Protein AF-A0A838RNF3-F1 (afdb_monomer)

Radius of gyration: 16.15 Å; Cα contacts (8 Å, |Δi|>4): 195; chains: 1; bounding box: 38×30×44 Å

Sequence (158 aa):
MTHKSPAPQLITEWVLDWLRVQRQIDLSPADPFLNGAINSLMLLELIAACEEKLGIRIPLASLVLDDLQTLDHFATAVSRVAQSDIQRTWYKLPFAAQVGPQRMQLLLGLRMRLPQNSIVRESDQPGHIRVGLPVESTLTEHDLHRLMALFVEVSADA

Secondary structure (DSSP, 8-state):
--PPPPPHHHHHHHHHHHIIIII-----TTSBTBTTTB-HHHHHHHHHHHHHHHTEE--GGG--GGG-SBHHHHHHHHHHH-EEPPPEEEEEEE----SSHHHHHHHHHHHHHS-TT-EEEE-SSTTEEEEEEETT----HHHHHHHHHHHHHTTT--

Solvent-accessible surface area (backbone atoms only — not comparable to full-atom values): 9169 Å² total; per-residue (Å²): 131,87,82,74,56,62,55,36,67,61,44,42,57,50,50,48,50,46,34,37,73,79,65,71,41,87,76,58,56,82,38,58,24,57,82,58,77,35,49,76,69,54,48,56,41,49,49,34,48,47,25,67,74,71,52,29,37,72,58,64,93,75,55,63,72,88,58,28,47,19,41,55,41,38,20,46,52,47,31,72,57,42,38,81,46,78,68,58,50,77,44,80,44,82,45,85,69,86,74,63,70,65,53,54,51,41,48,54,53,47,62,73,71,47,64,90,82,44,40,58,33,77,37,95,52,85,53,28,36,33,39,31,37,44,69,87,54,87,77,48,74,68,52,52,53,55,59,51,46,65,58,56,60,65,59,76,81,109

Mean predicted aligned error: 5.84 Å

Foldseek 3Di:
DPDQQDDLVVQLVVLQVCCCLVPVDHFDQAAFDDVGRDDPLVVLQSQLVCCVPVQWHADPVQQDVVQPRGSSSVSVSCSVRIHHAAAWDKDKAFAPPQDDDLVSCLQVQCCVPAPVSKRWHPDSDHRIIMITHHPPDPDDPVNSVVSSVVSVVVVVVD

Structure (mmCIF, N/CA/C/O backbone):
data_AF-A0A838RNF3-F1
#
_entry.id   AF-A0A838RNF3-F1
#
loop_
_atom_site.group_PDB
_atom_site.id
_atom_site.type_symbol
_atom_site.label_atom_id
_atom_site.label_alt_id
_atom_site.label_comp_id
_atom_site.label_asym_id
_atom_site.label_entity_id
_atom_site.label_seq_id
_atom_site.pdbx_PDB_ins_code
_atom_site.Cartn_x
_atom_site.Cartn_y
_atom_site.Cartn_z
_atom_site.occupancy
_atom_site.B_iso_or_equiv
_atom_site.auth_seq_id
_atom_site.auth_comp_id
_atom_site.auth_asym_id
_atom_site.auth_atom_id
_atom_site.pdbx_PDB_model_num
ATOM 1 N N . MET A 1 1 ? -21.332 -12.126 -9.270 1.00 40.03 1 MET A N 1
ATOM 2 C CA . MET A 1 1 ? -20.695 -10.984 -9.958 1.00 40.03 1 MET A CA 1
ATOM 3 C C . MET A 1 1 ? -19.248 -11.364 -10.212 1.00 40.03 1 MET A C 1
ATOM 5 O O . MET A 1 1 ? -18.526 -11.612 -9.260 1.00 40.03 1 MET A O 1
ATOM 9 N N . THR A 1 2 ? -18.849 -11.541 -11.468 1.00 44.03 2 THR A N 1
ATOM 10 C CA . THR A 1 2 ? -17.456 -11.832 -11.836 1.00 44.03 2 THR A CA 1
ATOM 11 C C . THR A 1 2 ? -16.625 -10.574 -11.620 1.00 44.03 2 THR A C 1
ATOM 13 O O . THR A 1 2 ? -16.713 -9.635 -12.410 1.00 44.03 2 THR A O 1
ATOM 16 N N . HIS A 1 3 ? -15.868 -10.528 -10.524 1.00 57.16 3 HIS A N 1
ATOM 17 C CA . HIS A 1 3 ? -14.901 -9.462 -10.294 1.00 57.16 3 HIS A CA 1
ATOM 18 C C . HIS A 1 3 ? -13.817 -9.545 -11.368 1.00 57.16 3 HIS A C 1
ATOM 20 O O . HIS A 1 3 ? -13.165 -10.574 -11.533 1.00 57.16 3 HIS A O 1
ATOM 26 N N . LYS A 1 4 ? -13.680 -8.472 -12.146 1.00 71.06 4 LYS A N 1
ATOM 27 C CA . LYS A 1 4 ? -12.656 -8.351 -13.179 1.00 71.06 4 LYS A CA 1
ATOM 28 C C . LYS A 1 4 ? -11.422 -7.749 -12.521 1.00 71.06 4 LYS A C 1
ATOM 30 O O . LYS A 1 4 ? -11.518 -6.656 -11.965 1.00 71.06 4 LYS A O 1
ATOM 35 N N . SER A 1 5 ? -10.296 -8.457 -12.562 1.00 83.50 5 SER A N 1
ATOM 36 C CA . SER A 1 5 ? -9.017 -7.908 -12.114 1.00 83.50 5 SER A CA 1
ATOM 37 C C . SER A 1 5 ? -8.749 -6.559 -12.797 1.00 83.50 5 SER A C 1
ATOM 39 O O . SER A 1 5 ? -9.109 -6.398 -13.972 1.00 83.50 5 SER A O 1
ATOM 41 N N . PRO A 1 6 ? -8.147 -5.583 -12.094 1.00 89.06 6 PRO A N 1
ATOM 42 C CA . PRO A 1 6 ? -7.802 -4.297 -12.692 1.00 89.06 6 PRO A CA 1
ATOM 43 C C . PRO A 1 6 ? -6.905 -4.512 -13.912 1.00 89.06 6 PRO A C 1
ATOM 45 O O . PRO A 1 6 ? -5.984 -5.330 -13.878 1.00 89.06 6 PRO A O 1
ATOM 48 N N . ALA A 1 7 ? -7.182 -3.796 -15.003 1.00 93.00 7 ALA A N 1
ATOM 49 C CA . ALA A 1 7 ? -6.353 -3.869 -16.201 1.00 93.00 7 ALA A CA 1
ATOM 50 C C . ALA A 1 7 ? -4.940 -3.331 -15.894 1.00 93.00 7 ALA A C 1
ATOM 52 O O . ALA A 1 7 ? -4.843 -2.300 -15.223 1.00 93.00 7 ALA A O 1
ATOM 53 N N . PRO A 1 8 ? -3.860 -3.963 -16.394 1.00 93.94 8 PRO A N 1
ATOM 54 C CA . PRO A 1 8 ? -2.495 -3.487 -16.172 1.00 93.94 8 PRO A CA 1
ATOM 55 C C . PRO A 1 8 ? -2.305 -2.013 -16.543 1.00 93.94 8 PRO A C 1
ATOM 57 O O . PRO A 1 8 ? -1.696 -1.272 -15.786 1.00 93.94 8 PRO A O 1
ATOM 60 N N . GLN A 1 9 ? -2.918 -1.555 -17.638 1.00 94.06 9 GLN A N 1
ATOM 61 C CA . GLN A 1 9 ? -2.822 -0.166 -18.096 1.00 94.06 9 GLN A CA 1
ATOM 62 C C . GLN A 1 9 ? -3.342 0.830 -17.053 1.00 94.06 9 GLN A C 1
ATOM 64 O O . GLN A 1 9 ? -2.697 1.841 -16.797 1.00 94.06 9 GLN A O 1
ATOM 69 N N . LEU A 1 10 ? -4.460 0.506 -16.393 1.00 93.88 10 LEU A N 1
ATOM 70 C CA . LEU A 1 10 ? -5.023 1.340 -15.330 1.00 93.88 10 LEU A CA 1
ATOM 71 C C . LEU A 1 10 ? -4.070 1.434 -14.132 1.00 93.88 10 LEU A C 1
ATOM 73 O O . LEU A 1 10 ? -3.940 2.496 -13.527 1.00 93.88 10 LEU A O 1
ATOM 77 N N . ILE A 1 11 ? -3.406 0.324 -13.789 1.00 95.06 11 ILE A N 1
ATOM 78 C CA . ILE A 1 11 ? -2.409 0.301 -12.714 1.00 95.06 11 ILE A CA 1
ATOM 79 C C . ILE A 1 11 ? -1.213 1.165 -13.117 1.00 95.06 11 ILE A C 1
ATOM 81 O O . ILE A 1 11 ? -0.833 2.039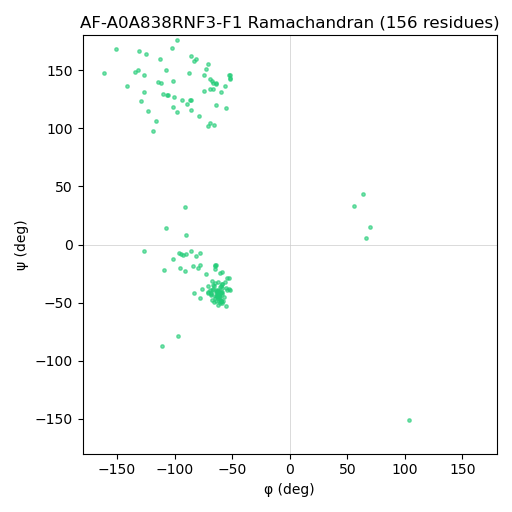 -12.347 1.00 95.06 11 ILE A O 1
ATOM 85 N N . THR A 1 12 ? -0.657 0.979 -14.318 1.00 95.56 12 THR A N 1
ATOM 86 C CA . THR A 1 12 ? 0.480 1.765 -14.821 1.00 95.56 12 THR A CA 1
ATOM 87 C C . THR A 1 12 ? 0.187 3.265 -14.788 1.00 95.56 12 THR A C 1
ATOM 89 O O . THR A 1 12 ? 0.945 4.014 -14.177 1.00 95.56 12 THR A O 1
ATOM 92 N N . GLU A 1 13 ? -0.926 3.707 -15.382 1.00 94.38 13 GLU A N 1
ATOM 93 C CA . GLU A 1 13 ? -1.314 5.125 -15.424 1.00 94.38 13 GLU A CA 1
ATOM 94 C C . GLU A 1 13 ? -1.437 5.726 -14.023 1.00 94.38 13 GLU A C 1
ATOM 96 O O . GLU A 1 13 ? -0.920 6.813 -13.753 1.00 94.38 13 GLU A O 1
ATOM 101 N N . TRP A 1 14 ? -2.084 4.999 -13.110 1.00 95.25 14 TRP A N 1
ATOM 102 C CA . TRP A 1 14 ? -2.258 5.471 -11.746 1.00 95.25 14 TRP A CA 1
ATOM 103 C C . TRP A 1 14 ? -0.935 5.530 -10.972 1.00 95.25 14 TRP A C 1
ATOM 105 O O . TRP A 1 14 ? -0.676 6.514 -10.279 1.00 95.25 14 TRP A O 1
ATOM 115 N N . VAL A 1 15 ? -0.086 4.504 -11.092 1.00 95.25 15 VAL A N 1
ATOM 116 C CA . VAL A 1 15 ? 1.211 4.458 -10.401 1.00 95.25 15 VAL A CA 1
ATOM 117 C C . VAL A 1 15 ? 2.126 5.577 -10.893 1.00 95.25 15 VAL A C 1
ATOM 119 O O . VAL A 1 15 ? 2.776 6.215 -10.068 1.00 95.25 15 VAL A O 1
ATOM 122 N N . LEU A 1 16 ? 2.154 5.857 -12.200 1.00 95.31 16 LEU A N 1
ATOM 123 C CA . LEU A 1 16 ? 2.924 6.974 -12.755 1.00 95.31 16 LEU A CA 1
ATOM 124 C C . LEU A 1 16 ? 2.480 8.315 -12.171 1.00 95.31 16 LEU A C 1
ATOM 126 O O . LEU A 1 16 ? 3.314 9.097 -11.712 1.00 95.31 16 LEU A O 1
ATOM 130 N N . ASP A 1 17 ? 1.170 8.572 -12.141 1.00 94.06 17 ASP A N 1
ATOM 131 C CA . ASP A 1 17 ? 0.648 9.808 -11.561 1.00 94.06 17 ASP A CA 1
ATOM 132 C C . ASP A 1 17 ? 0.969 9.907 -10.064 1.00 94.06 17 ASP A C 1
ATOM 134 O O . ASP A 1 17 ? 1.449 10.941 -9.593 1.00 94.06 17 ASP A O 1
ATOM 138 N N . TRP A 1 18 ? 0.800 8.809 -9.323 1.00 93.38 18 TRP A N 1
ATOM 139 C CA . TRP A 1 18 ? 1.124 8.752 -7.901 1.00 93.38 18 TRP A CA 1
ATOM 140 C C . TRP A 1 18 ? 2.612 9.008 -7.635 1.00 93.38 18 TRP A C 1
ATOM 142 O O . TRP A 1 18 ? 2.937 9.815 -6.767 1.00 93.38 18 TRP A O 1
ATOM 152 N N . LEU A 1 19 ? 3.525 8.383 -8.385 1.00 93.19 19 LEU A N 1
ATOM 153 C CA . LEU A 1 19 ? 4.972 8.594 -8.245 1.00 93.19 19 LEU A CA 1
ATOM 154 C C . LEU A 1 19 ? 5.356 10.047 -8.523 1.00 93.19 19 LEU A C 1
ATOM 156 O O . LEU A 1 19 ? 6.098 10.655 -7.745 1.00 93.19 19 LEU A O 1
ATOM 160 N N . ARG A 1 20 ? 4.792 10.631 -9.578 1.00 93.50 20 ARG A N 1
ATOM 161 C CA . ARG A 1 20 ? 5.041 12.021 -9.950 1.00 93.50 20 ARG A CA 1
ATOM 162 C C . ARG A 1 20 ? 4.546 12.991 -8.880 1.00 93.50 20 ARG A C 1
ATOM 164 O O . ARG A 1 20 ? 5.288 13.879 -8.468 1.00 93.50 20 ARG A O 1
ATOM 171 N N . VAL A 1 21 ? 3.314 12.818 -8.400 1.00 90.56 21 VAL A N 1
ATOM 172 C CA . VAL A 1 21 ? 2.680 13.749 -7.452 1.00 90.56 21 VAL A CA 1
ATOM 173 C C . VAL A 1 21 ? 3.196 13.554 -6.025 1.00 90.56 21 VAL A C 1
ATOM 175 O O . VAL A 1 21 ? 3.515 14.528 -5.349 1.00 90.56 21 VAL A O 1
ATOM 178 N N . GLN A 1 22 ? 3.291 12.309 -5.552 1.00 87.00 22 GLN A N 1
ATOM 179 C CA . GLN A 1 22 ? 3.589 11.999 -4.146 1.00 87.00 22 GLN A CA 1
ATOM 180 C C . GLN A 1 22 ? 5.081 11.842 -3.855 1.00 87.00 22 GLN A C 1
ATOM 182 O O . GLN A 1 22 ? 5.497 11.949 -2.696 1.00 87.00 22 GLN A O 1
ATOM 187 N N . ARG A 1 23 ? 5.889 11.530 -4.877 1.00 86.81 23 ARG A N 1
ATOM 188 C CA . ARG A 1 23 ? 7.319 11.221 -4.721 1.00 86.81 23 ARG A CA 1
ATOM 189 C C . ARG A 1 23 ? 8.234 12.064 -5.604 1.00 86.81 23 ARG A C 1
ATOM 191 O O . ARG A 1 23 ? 9.440 11.978 -5.413 1.00 86.81 23 ARG A O 1
ATOM 198 N N . GLN A 1 24 ? 7.686 12.898 -6.495 1.00 90.38 24 GLN A N 1
ATOM 199 C CA . GLN A 1 24 ? 8.455 13.702 -7.457 1.00 90.38 24 GLN A CA 1
ATOM 200 C C . GLN A 1 24 ? 9.384 12.841 -8.326 1.00 90.38 24 GLN A C 1
ATOM 202 O O . GLN A 1 24 ? 10.476 13.263 -8.700 1.00 90.38 24 GLN A O 1
ATOM 207 N N . ILE A 1 25 ? 8.949 11.615 -8.623 1.00 91.44 25 ILE A N 1
ATOM 208 C CA . ILE A 1 25 ? 9.665 10.680 -9.487 1.00 91.44 25 ILE A CA 1
ATOM 209 C C . ILE A 1 25 ? 8.994 10.718 -10.854 1.00 91.44 25 ILE A C 1
ATOM 211 O O . ILE A 1 25 ? 7.814 10.389 -10.969 1.00 91.44 25 ILE A O 1
ATOM 215 N N . ASP A 1 26 ? 9.754 11.117 -11.869 1.00 91.62 26 ASP A N 1
ATOM 216 C CA . ASP A 1 26 ? 9.362 10.974 -13.268 1.00 91.62 26 ASP A CA 1
ATOM 217 C C . ASP A 1 26 ? 9.935 9.656 -13.796 1.00 91.62 26 ASP A C 1
ATOM 219 O O . ASP A 1 26 ? 11.130 9.392 -13.642 1.00 91.62 26 ASP A O 1
ATOM 223 N N . LEU A 1 27 ? 9.069 8.797 -14.328 1.00 92.00 27 LEU A N 1
ATOM 224 C CA . LEU A 1 27 ? 9.400 7.419 -14.681 1.00 92.00 27 LEU A CA 1
ATOM 225 C C . LEU A 1 27 ? 8.699 7.037 -15.983 1.0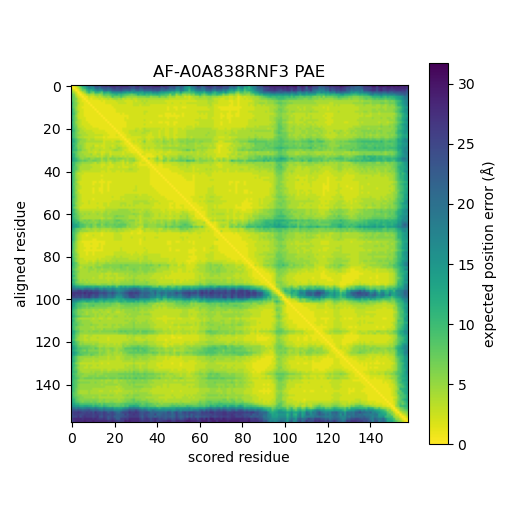0 92.00 27 LEU A C 1
ATOM 227 O O . LEU A 1 27 ? 7.506 7.286 -16.147 1.00 92.00 27 LEU A O 1
ATOM 231 N N . SER A 1 28 ? 9.410 6.375 -16.889 1.00 90.44 28 SER A N 1
ATOM 232 C CA . SER A 1 28 ? 8.808 5.685 -18.030 1.00 90.44 28 SER A CA 1
ATOM 233 C C . SER A 1 28 ? 8.407 4.252 -17.645 1.00 90.44 28 SER A C 1
ATOM 235 O O . SER A 1 28 ? 9.110 3.616 -16.858 1.00 90.44 28 SER A O 1
ATOM 237 N N . PRO A 1 29 ? 7.334 3.666 -18.215 1.00 89.69 29 PRO A N 1
ATOM 238 C CA . PRO A 1 29 ? 6.920 2.292 -17.905 1.00 89.69 29 PRO A CA 1
ATOM 239 C C . PRO A 1 29 ? 8.010 1.216 -18.055 1.00 89.69 29 PRO A C 1
ATOM 241 O O . PRO A 1 29 ? 7.983 0.202 -17.351 1.00 89.69 29 PRO A O 1
ATOM 244 N N . ALA A 1 30 ? 8.973 1.452 -18.952 1.00 88.62 30 ALA A N 1
ATOM 245 C CA . ALA A 1 30 ? 10.081 0.548 -19.255 1.00 88.62 30 ALA A CA 1
ATOM 246 C C . ALA A 1 30 ? 11.334 0.770 -18.387 1.00 88.62 30 ALA A C 1
ATOM 248 O O . ALA A 1 30 ? 12.271 -0.026 -18.468 1.00 88.62 30 ALA A O 1
ATOM 249 N N . ASP A 1 31 ? 11.374 1.833 -17.580 1.00 88.81 31 ASP A N 1
ATOM 250 C CA . ASP A 1 31 ? 12.539 2.152 -16.757 1.00 88.81 31 ASP A CA 1
ATOM 251 C C . ASP A 1 31 ? 12.705 1.158 -15.593 1.00 88.81 31 ASP A C 1
ATOM 253 O O . ASP A 1 31 ? 11.720 0.566 -15.127 1.00 88.81 31 ASP A O 1
ATOM 257 N N . PRO A 1 32 ? 13.939 0.997 -15.071 1.00 90.50 32 PRO A N 1
ATOM 258 C CA . PRO A 1 32 ? 14.189 0.219 -13.866 1.00 90.50 32 PRO A CA 1
ATOM 259 C C . PRO A 1 32 ? 13.341 0.705 -12.686 1.00 90.50 32 PRO A C 1
ATOM 261 O O . PRO A 1 32 ? 13.478 1.831 -12.201 1.00 90.50 32 PRO A O 1
ATOM 264 N N . PHE A 1 33 ? 12.475 -0.175 -12.199 1.00 91.38 33 PHE A N 1
ATOM 265 C CA . PHE A 1 33 ? 11.460 0.151 -11.213 1.00 91.38 33 PHE A CA 1
ATOM 266 C C . PHE A 1 33 ? 11.907 -0.200 -9.792 1.00 91.38 33 PHE A C 1
ATOM 268 O O . PHE A 1 33 ? 12.354 0.682 -9.053 1.00 91.38 33 PHE A O 1
ATOM 275 N N . LEU A 1 34 ? 11.838 -1.475 -9.396 1.00 86.56 34 LEU A N 1
ATOM 276 C CA . LEU A 1 34 ? 12.340 -1.914 -8.095 1.00 86.56 34 LEU A CA 1
ATOM 277 C C . LEU A 1 34 ? 13.876 -1.949 -8.101 1.00 86.56 34 LEU A C 1
ATOM 279 O O . LEU A 1 34 ? 14.486 -2.499 -9.013 1.00 86.56 34 LEU A O 1
ATOM 283 N N . ASN A 1 35 ? 14.498 -1.371 -7.071 1.00 82.50 35 ASN A N 1
ATOM 284 C CA . ASN A 1 35 ? 15.946 -1.130 -6.956 1.00 82.50 35 ASN A CA 1
ATOM 285 C C . ASN A 1 35 ? 16.522 -0.121 -7.972 1.00 82.50 35 ASN A C 1
ATOM 287 O O . ASN A 1 35 ? 17.733 0.093 -7.987 1.00 82.50 35 ASN A O 1
ATOM 291 N N . GLY A 1 36 ? 15.667 0.518 -8.775 1.00 86.31 36 GLY A N 1
ATOM 292 C CA . GLY A 1 36 ? 15.992 1.691 -9.586 1.00 86.31 36 GLY A CA 1
ATOM 293 C C . GLY A 1 36 ? 15.278 2.919 -9.030 1.00 86.31 36 GLY A C 1
ATOM 294 O O . GLY A 1 36 ? 15.816 3.632 -8.184 1.00 86.31 36 GLY A O 1
ATOM 295 N N . ALA A 1 37 ? 14.040 3.129 -9.473 1.00 88.44 37 ALA A N 1
ATOM 296 C CA . ALA A 1 37 ? 13.194 4.243 -9.054 1.00 88.44 37 ALA A CA 1
ATOM 297 C C . ALA A 1 37 ? 12.677 4.137 -7.608 1.00 88.44 37 ALA A C 1
ATOM 299 O O . ALA A 1 37 ? 12.534 5.154 -6.928 1.00 88.44 37 ALA A O 1
ATOM 300 N N . ILE A 1 38 ? 12.380 2.924 -7.128 1.00 91.00 38 ILE A N 1
ATOM 301 C CA . ILE A 1 38 ? 11.847 2.696 -5.777 1.00 91.00 38 ILE A CA 1
ATOM 302 C C . ILE A 1 38 ? 12.596 1.580 -5.041 1.00 91.00 38 ILE A C 1
ATOM 304 O O . ILE A 1 38 ? 13.082 0.624 -5.642 1.00 91.00 38 ILE A O 1
ATOM 308 N N . ASN A 1 39 ? 12.652 1.671 -3.711 1.00 89.56 39 ASN A N 1
ATOM 309 C CA . ASN A 1 39 ? 13.161 0.603 -2.845 1.00 89.56 39 ASN A CA 1
ATOM 310 C C . ASN A 1 39 ? 12.019 -0.254 -2.261 1.00 89.56 39 ASN A C 1
ATOM 312 O O . ASN A 1 39 ? 10.838 0.047 -2.436 1.00 89.56 39 ASN A O 1
ATOM 316 N N . SER A 1 40 ? 12.365 -1.316 -1.528 1.00 87.69 40 SER A N 1
ATOM 317 C CA . SER A 1 40 ? 11.393 -2.240 -0.922 1.00 87.69 40 SER A CA 1
ATOM 318 C C . SER A 1 40 ? 10.413 -1.568 0.048 1.00 87.69 40 SER A C 1
ATOM 320 O O . SER A 1 40 ? 9.248 -1.951 0.113 1.00 87.69 40 SER A O 1
ATOM 322 N N . LEU A 1 41 ? 10.842 -0.535 0.777 1.00 87.12 41 LEU A N 1
ATOM 323 C CA . LEU A 1 41 ? 9.964 0.205 1.688 1.00 87.12 41 LEU A CA 1
ATOM 324 C C . LEU A 1 41 ? 8.950 1.057 0.920 1.00 87.12 41 LEU A C 1
ATOM 326 O O . LEU A 1 41 ? 7.769 1.082 1.269 1.00 87.12 41 LEU A O 1
ATOM 330 N N . MET A 1 42 ? 9.395 1.717 -0.149 1.00 89.38 42 MET A N 1
ATOM 331 C CA . MET A 1 42 ? 8.514 2.448 -1.057 1.00 89.38 42 MET A CA 1
ATOM 332 C C . MET A 1 42 ? 7.551 1.516 -1.791 1.00 89.38 42 MET A C 1
ATOM 334 O O . MET A 1 42 ? 6.409 1.904 -2.014 1.00 89.38 42 MET A O 1
ATOM 338 N N . LEU A 1 43 ? 7.963 0.285 -2.106 1.00 91.69 43 LEU A N 1
ATOM 339 C CA . LEU A 1 43 ? 7.079 -0.725 -2.686 1.00 91.69 43 LEU A CA 1
ATOM 340 C C . LEU A 1 43 ? 5.917 -1.069 -1.744 1.00 91.69 43 LEU A C 1
ATOM 342 O O . LEU A 1 43 ? 4.776 -1.127 -2.191 1.00 91.69 43 LEU A O 1
ATOM 346 N N . LEU A 1 44 ? 6.172 -1.246 -0.442 1.00 91.38 44 LEU A N 1
ATOM 347 C CA . LEU A 1 44 ? 5.097 -1.499 0.528 1.00 91.38 44 LEU A CA 1
ATOM 348 C C . LEU A 1 44 ? 4.107 -0.333 0.608 1.00 91.38 44 LEU A C 1
ATOM 350 O O . LEU A 1 44 ? 2.903 -0.538 0.747 1.00 91.38 44 LEU A O 1
ATOM 354 N N . GLU A 1 45 ? 4.620 0.892 0.534 1.00 91.75 45 GLU A N 1
ATOM 355 C CA . GLU A 1 45 ? 3.798 2.098 0.537 1.00 91.75 45 GLU A CA 1
ATOM 356 C C . GLU A 1 45 ? 2.969 2.238 -0.743 1.00 91.75 45 GLU A C 1
ATOM 358 O O . GLU A 1 45 ? 1.777 2.539 -0.677 1.00 91.75 45 GLU A O 1
ATOM 363 N N . LEU A 1 46 ? 3.574 1.951 -1.895 1.00 93.81 46 LEU A N 1
ATOM 364 C CA . LEU A 1 46 ? 2.883 1.920 -3.175 1.00 93.81 46 LEU A CA 1
ATOM 365 C C . LEU A 1 46 ? 1.772 0.869 -3.182 1.00 93.81 46 LEU A C 1
ATOM 367 O O . LEU A 1 46 ? 0.664 1.157 -3.618 1.00 93.81 46 LEU A O 1
ATOM 371 N N . ILE A 1 47 ? 2.049 -0.334 -2.675 1.00 94.38 47 ILE A N 1
ATOM 372 C CA . ILE A 1 47 ? 1.057 -1.407 -2.580 1.00 94.38 47 ILE A CA 1
ATOM 373 C C . ILE A 1 47 ? -0.120 -0.964 -1.717 1.00 94.38 47 ILE A C 1
ATOM 375 O O . ILE A 1 47 ? -1.257 -1.054 -2.168 1.00 94.38 47 ILE A O 1
ATOM 379 N N . ALA A 1 48 ? 0.132 -0.408 -0.532 1.00 94.19 48 ALA A N 1
ATOM 380 C CA . ALA A 1 48 ? -0.936 0.085 0.333 1.00 94.19 48 ALA A CA 1
ATOM 381 C C . ALA A 1 48 ? -1.772 1.195 -0.340 1.00 94.19 48 ALA A C 1
ATOM 383 O O . ALA A 1 48 ? -2.990 1.251 -0.165 1.00 94.19 48 ALA A O 1
ATOM 384 N N . ALA A 1 49 ? -1.136 2.054 -1.142 1.00 94.31 49 ALA A N 1
ATOM 385 C CA . ALA A 1 49 ? -1.816 3.086 -1.918 1.00 94.31 49 ALA A CA 1
ATOM 386 C C . ALA A 1 49 ? -2.641 2.510 -3.087 1.00 94.31 49 ALA A C 1
ATOM 388 O O . ALA A 1 49 ? -3.776 2.945 -3.287 1.00 94.31 49 ALA A O 1
ATOM 389 N N . CYS A 1 50 ? -2.127 1.503 -3.806 1.00 94.56 50 CYS A N 1
ATOM 390 C CA . CYS A 1 50 ? -2.877 0.753 -4.820 1.00 94.56 50 CYS A CA 1
ATOM 391 C C . CYS A 1 50 ? -4.123 0.105 -4.212 1.00 94.56 50 CYS A C 1
ATOM 393 O O . CYS A 1 50 ? -5.213 0.226 -4.765 1.00 94.56 50 CYS A O 1
ATOM 395 N N . GLU A 1 51 ? -3.959 -0.588 -3.082 1.00 94.44 51 GLU A N 1
ATOM 396 C CA . GLU A 1 51 ? -5.039 -1.308 -2.406 1.00 94.44 51 GLU A CA 1
ATOM 397 C C . GLU A 1 51 ? -6.171 -0.362 -2.003 1.00 94.44 51 GLU A C 1
ATOM 399 O O . GLU A 1 51 ? -7.328 -0.596 -2.352 1.00 94.44 51 GLU A O 1
ATOM 404 N N . GLU A 1 52 ? -5.827 0.763 -1.371 1.00 93.00 52 GLU A N 1
ATOM 405 C CA . GLU A 1 52 ? -6.794 1.802 -1.022 1.00 93.00 52 GLU A CA 1
ATOM 406 C C . GLU A 1 52 ? -7.488 2.394 -2.253 1.00 93.00 52 GLU A C 1
ATOM 408 O O . GLU A 1 52 ? -8.713 2.531 -2.281 1.00 93.00 52 GLU A O 1
ATOM 413 N N . LYS A 1 53 ? -6.714 2.799 -3.263 1.00 92.69 53 LYS A N 1
ATOM 414 C CA . LYS A 1 53 ? -7.246 3.590 -4.373 1.00 92.69 53 LYS A CA 1
ATOM 415 C C . LYS A 1 53 ? -8.055 2.762 -5.362 1.00 92.69 53 LYS A C 1
ATOM 417 O O . LYS A 1 53 ? -9.040 3.262 -5.904 1.00 92.69 53 LYS A O 1
ATOM 422 N N . LEU A 1 54 ? -7.615 1.535 -5.626 1.00 91.75 54 LEU A N 1
ATOM 423 C CA . LEU A 1 54 ? -8.227 0.646 -6.610 1.00 91.75 54 LEU A CA 1
ATOM 424 C C . LEU A 1 54 ? -9.254 -0.300 -5.975 1.00 91.75 54 LEU A C 1
ATOM 426 O O . LEU A 1 54 ? -9.960 -0.990 -6.708 1.00 91.75 54 LEU A O 1
ATOM 430 N N . GLY A 1 55 ? -9.358 -0.333 -4.641 1.00 91.50 55 GLY A N 1
ATOM 431 C CA . GLY A 1 55 ? -10.263 -1.238 -3.931 1.00 91.50 55 GLY A CA 1
ATOM 432 C C . GLY A 1 55 ? -9.892 -2.703 -4.156 1.00 91.50 55 GLY A C 1
ATOM 433 O O . GLY A 1 55 ? -10.762 -3.538 -4.421 1.00 91.50 55 GLY A O 1
ATOM 434 N N . ILE A 1 56 ? -8.593 -3.003 -4.093 1.00 93.12 56 ILE A N 1
ATOM 435 C CA . ILE A 1 56 ? -8.037 -4.348 -4.298 1.00 93.12 56 ILE A CA 1
ATOM 436 C C . ILE A 1 56 ? -7.184 -4.787 -3.106 1.00 93.12 56 ILE A C 1
ATOM 438 O O . ILE A 1 56 ? -6.741 -3.969 -2.308 1.00 93.12 56 ILE A O 1
ATOM 442 N N . ARG A 1 57 ? -6.900 -6.087 -3.019 1.00 93.00 57 ARG A N 1
ATOM 443 C CA . ARG A 1 57 ? -5.824 -6.643 -2.189 1.00 93.00 57 ARG A CA 1
ATOM 444 C C . ARG A 1 57 ? -4.723 -7.208 -3.049 1.00 93.00 57 ARG A C 1
ATOM 446 O O . ARG A 1 57 ? -4.999 -7.888 -4.034 1.00 93.00 57 ARG A O 1
ATOM 453 N N . ILE A 1 58 ? -3.488 -6.963 -2.639 1.00 92.94 58 ILE A N 1
ATOM 454 C CA . ILE A 1 58 ? -2.288 -7.442 -3.311 1.00 92.94 58 ILE A CA 1
ATOM 455 C C . ILE A 1 58 ? -1.544 -8.345 -2.321 1.00 92.94 58 ILE A C 1
ATOM 457 O O . ILE A 1 58 ? -0.822 -7.855 -1.448 1.00 92.94 58 ILE A O 1
ATOM 461 N N . PRO A 1 59 ? -1.706 -9.676 -2.417 1.00 89.94 59 PRO A N 1
ATOM 462 C CA . PRO A 1 59 ? -0.992 -10.604 -1.554 1.00 89.94 59 PRO A CA 1
ATOM 463 C C . PRO A 1 59 ? 0.509 -10.542 -1.861 1.00 89.94 59 PRO A C 1
ATOM 465 O O . PRO A 1 59 ? 0.974 -11.105 -2.848 1.00 89.94 59 PRO A O 1
ATOM 468 N N . LEU A 1 60 ? 1.281 -9.862 -1.008 1.00 86.19 60 LEU A N 1
ATOM 469 C CA . LEU A 1 60 ? 2.733 -9.698 -1.168 1.00 86.19 60 LEU A CA 1
ATOM 470 C C . LEU A 1 60 ? 3.465 -11.032 -1.365 1.00 86.19 60 LEU A C 1
ATOM 472 O O . LEU A 1 60 ? 4.367 -11.114 -2.187 1.00 86.19 60 LEU A O 1
ATOM 476 N N . ALA A 1 61 ? 3.039 -12.088 -0.667 1.00 87.00 61 ALA A N 1
ATOM 477 C CA . ALA A 1 61 ? 3.609 -13.430 -0.804 1.00 87.00 61 ALA A CA 1
ATOM 478 C C . ALA A 1 61 ? 3.405 -14.052 -2.201 1.00 87.00 61 ALA A C 1
ATOM 480 O O . ALA A 1 61 ? 4.082 -15.013 -2.551 1.00 87.00 61 ALA A O 1
ATOM 481 N N . SER A 1 62 ? 2.469 -13.524 -2.992 1.00 89.00 62 SER A N 1
ATOM 482 C CA . SER A 1 62 ? 2.209 -13.937 -4.374 1.00 89.00 62 SER A CA 1
ATOM 483 C C . SER A 1 62 ? 2.916 -13.052 -5.405 1.00 89.00 62 SER A C 1
ATOM 485 O O . SER A 1 62 ? 2.892 -13.376 -6.593 1.00 89.00 62 SER A O 1
ATOM 487 N N . LEU A 1 63 ? 3.543 -11.948 -4.982 1.00 87.44 63 LEU A N 1
ATOM 488 C CA . LEU A 1 63 ? 4.393 -11.131 -5.842 1.00 87.44 63 LEU A CA 1
ATOM 489 C C . LEU A 1 63 ? 5.814 -11.701 -5.849 1.00 87.44 63 LEU A C 1
ATOM 491 O O . LEU A 1 63 ? 6.510 -11.696 -4.836 1.00 87.44 63 LEU A O 1
ATOM 495 N N . VAL A 1 64 ? 6.260 -12.161 -7.015 1.00 85.88 64 VAL A N 1
ATOM 496 C CA . VAL A 1 64 ? 7.657 -12.544 -7.238 1.00 85.88 64 VAL A CA 1
ATOM 497 C C . VAL A 1 64 ? 8.458 -11.261 -7.445 1.00 85.88 64 VAL A C 1
ATOM 499 O O . VAL A 1 64 ? 8.266 -10.572 -8.441 1.00 85.88 64 VAL A O 1
ATOM 502 N N . LEU A 1 65 ? 9.321 -10.904 -6.489 1.00 80.00 65 LEU A N 1
ATOM 503 C CA . LEU A 1 65 ? 10.051 -9.627 -6.521 1.00 80.00 65 LEU A CA 1
ATOM 504 C C . LEU A 1 65 ? 10.989 -9.504 -7.730 1.00 80.00 65 LEU A C 1
ATOM 506 O O . LEU A 1 65 ? 11.140 -8.407 -8.263 1.00 80.00 65 LEU A O 1
ATOM 510 N N . ASP A 1 66 ? 11.554 -10.622 -8.190 1.00 79.56 66 ASP A N 1
ATOM 511 C CA . ASP A 1 66 ? 12.440 -10.670 -9.362 1.00 79.56 66 ASP A CA 1
ATOM 512 C C . ASP A 1 66 ? 11.717 -10.305 -10.669 1.00 79.56 66 ASP A C 1
ATOM 514 O O . ASP A 1 66 ? 12.358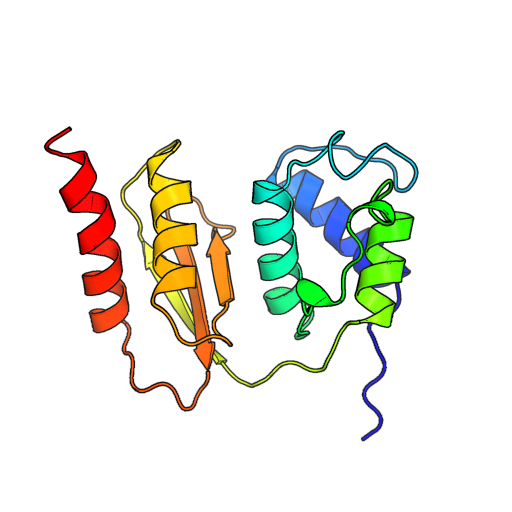 -9.859 -11.624 1.00 79.56 66 ASP A O 1
ATOM 518 N N . ASP A 1 67 ? 10.384 -10.424 -10.690 1.00 80.75 67 ASP A N 1
ATOM 519 C CA . ASP A 1 67 ? 9.546 -10.021 -11.818 1.00 80.75 67 ASP A CA 1
ATOM 520 C C . ASP A 1 67 ? 9.270 -8.506 -11.809 1.00 80.75 67 ASP A C 1
ATOM 522 O O . ASP A 1 67 ? 8.750 -7.985 -12.782 1.00 80.75 67 ASP A O 1
ATOM 526 N N . LEU A 1 68 ? 9.602 -7.746 -10.758 1.00 88.06 68 LEU A N 1
ATOM 527 C CA . LEU A 1 68 ? 9.203 -6.330 -10.618 1.00 88.06 68 LEU A CA 1
ATOM 528 C C . LEU A 1 68 ? 10.232 -5.338 -11.194 1.00 88.06 68 LEU A C 1
ATOM 530 O O . LEU A 1 68 ? 10.396 -4.226 -10.685 1.00 88.06 68 LEU A O 1
ATOM 534 N N . GLN A 1 69 ? 10.943 -5.739 -12.251 1.00 89.56 69 GLN A N 1
ATOM 535 C CA . GLN A 1 69 ? 12.068 -4.976 -12.813 1.00 89.56 69 GLN A CA 1
ATOM 536 C C . GLN A 1 69 ? 11.650 -3.655 -13.457 1.00 89.56 69 GLN A C 1
ATOM 538 O O . GLN A 1 69 ? 12.418 -2.700 -13.428 1.00 89.56 69 GLN A O 1
ATOM 543 N N . THR A 1 70 ? 10.448 -3.597 -14.028 1.00 93.81 70 THR A N 1
ATOM 544 C CA . THR A 1 70 ? 9.882 -2.400 -14.663 1.00 93.81 70 THR A CA 1
ATOM 545 C C . THR A 1 70 ? 8.470 -2.167 -14.142 1.00 93.81 70 THR A C 1
ATOM 547 O O . THR A 1 70 ? 7.866 -3.055 -13.524 1.00 93.81 70 THR A O 1
ATOM 550 N N . LEU A 1 71 ? 7.923 -0.978 -14.395 1.00 93.44 71 LEU A N 1
ATOM 551 C CA . LEU A 1 71 ? 6.558 -0.672 -13.985 1.00 93.44 71 LEU A CA 1
ATOM 552 C C . LEU A 1 71 ? 5.535 -1.537 -14.738 1.00 93.44 71 LEU A C 1
ATOM 554 O O . LEU A 1 71 ? 4.561 -1.983 -14.134 1.00 93.44 71 LEU A O 1
ATOM 558 N N . ASP A 1 72 ? 5.775 -1.841 -16.014 1.00 93.06 72 ASP A N 1
ATOM 559 C CA . ASP A 1 72 ? 4.903 -2.738 -16.786 1.00 93.06 72 ASP A CA 1
ATOM 560 C C . ASP A 1 72 ? 4.855 -4.151 -16.198 1.00 93.06 72 ASP A C 1
ATOM 562 O O . ASP A 1 72 ? 3.779 -4.759 -16.093 1.00 93.06 72 ASP A O 1
ATOM 566 N N . HIS A 1 73 ? 6.003 -4.674 -15.756 1.00 93.69 73 HIS A N 1
ATOM 567 C CA . HIS A 1 73 ? 6.025 -5.968 -15.089 1.00 93.69 73 HIS A CA 1
ATOM 568 C C . HIS A 1 73 ? 5.315 -5.915 -13.731 1.00 93.69 73 HIS A C 1
ATOM 570 O O . HIS A 1 73 ? 4.543 -6.823 -13.415 1.00 93.69 73 HIS A O 1
ATOM 576 N N . PHE A 1 74 ? 5.485 -4.831 -12.964 1.00 94.25 74 PHE A N 1
ATOM 577 C CA . PHE A 1 74 ? 4.738 -4.621 -11.723 1.00 94.25 74 PHE A CA 1
ATOM 578 C C . PHE A 1 74 ? 3.226 -4.592 -11.959 1.00 94.25 74 PHE A C 1
ATOM 580 O O . PHE A 1 74 ? 2.490 -5.329 -11.304 1.00 94.25 74 PHE A O 1
ATOM 587 N N . ALA A 1 75 ? 2.751 -3.796 -12.917 1.00 94.62 75 ALA A N 1
ATOM 588 C CA . ALA A 1 75 ? 1.331 -3.678 -13.227 1.00 94.62 75 ALA A CA 1
ATOM 589 C C . ALA A 1 75 ? 0.730 -5.018 -13.677 1.00 94.62 75 ALA A C 1
ATOM 591 O O . ALA A 1 75 ? -0.364 -5.395 -13.246 1.0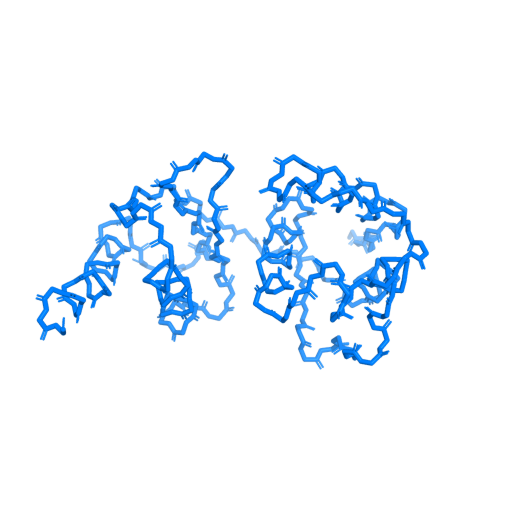0 94.62 75 ALA A O 1
ATOM 592 N N . THR A 1 76 ? 1.473 -5.776 -14.485 1.00 94.00 76 THR A N 1
ATOM 593 C CA . THR A 1 76 ? 1.085 -7.125 -14.916 1.00 94.00 76 THR A CA 1
ATOM 594 C C . THR A 1 76 ? 1.025 -8.095 -13.735 1.00 94.00 76 THR A C 1
ATOM 596 O O . THR A 1 76 ? 0.045 -8.829 -13.582 1.00 94.00 76 THR A O 1
ATOM 599 N N . ALA A 1 77 ? 2.037 -8.080 -12.864 1.00 93.81 77 ALA A N 1
ATOM 600 C CA . ALA A 1 77 ? 2.088 -8.928 -11.679 1.00 93.81 77 ALA A CA 1
ATOM 601 C C . ALA A 1 77 ? 0.936 -8.618 -10.715 1.00 93.81 77 ALA A C 1
ATOM 603 O O . ALA A 1 77 ? 0.250 -9.542 -10.278 1.00 93.81 77 ALA A O 1
ATOM 604 N N . VAL A 1 78 ? 0.671 -7.335 -10.445 1.00 94.00 78 VAL A N 1
ATOM 605 C CA . VAL A 1 78 ? -0.451 -6.888 -9.610 1.00 94.00 78 VAL A CA 1
ATOM 606 C C . VAL A 1 78 ? -1.780 -7.302 -10.227 1.00 94.00 78 VAL A C 1
ATOM 608 O O . VAL A 1 78 ? -2.584 -7.915 -9.536 1.00 94.00 78 VAL A O 1
ATOM 611 N N . SER A 1 79 ? -2.008 -7.050 -11.518 1.00 94.06 79 SER A N 1
ATOM 612 C CA . SER A 1 79 ? -3.249 -7.444 -12.205 1.00 94.06 79 SER A CA 1
ATOM 613 C C . SER A 1 79 ? -3.535 -8.947 -12.083 1.00 94.06 79 SER A C 1
ATOM 615 O O . SER A 1 79 ? -4.680 -9.354 -11.878 1.00 94.06 79 SER A O 1
ATOM 617 N N . ARG A 1 80 ? -2.486 -9.777 -12.138 1.00 92.94 80 ARG A N 1
ATOM 618 C CA . ARG A 1 80 ? -2.577 -11.237 -12.006 1.00 92.94 80 ARG A CA 1
ATOM 619 C C . ARG A 1 80 ? -2.964 -11.697 -10.598 1.00 92.94 80 ARG A C 1
ATOM 621 O O . ARG A 1 80 ? -3.702 -12.671 -10.479 1.00 92.94 80 ARG A O 1
ATOM 628 N N . VAL A 1 81 ? -2.446 -11.049 -9.553 1.00 93.06 81 VAL A N 1
ATOM 629 C CA . VAL A 1 81 ? -2.630 -11.499 -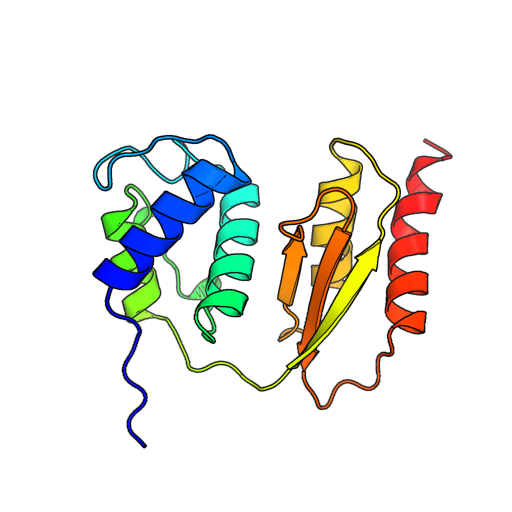8.156 1.00 93.06 81 VAL A CA 1
ATO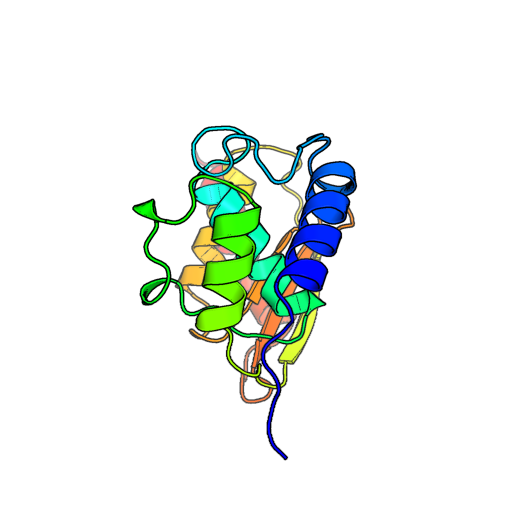M 630 C C . VAL A 1 81 ? -3.686 -10.712 -7.388 1.00 93.06 81 VAL A C 1
ATOM 632 O O . VAL A 1 81 ? -4.065 -11.126 -6.294 1.00 93.06 81 VAL A O 1
ATOM 635 N N . ALA A 1 82 ? -4.139 -9.580 -7.930 1.00 93.38 82 ALA A N 1
ATOM 636 C CA . ALA A 1 82 ? -5.088 -8.700 -7.275 1.00 93.38 82 ALA A CA 1
ATOM 637 C C . ALA A 1 82 ? -6.398 -9.430 -6.974 1.00 93.38 82 ALA A C 1
ATOM 639 O O . ALA A 1 82 ? -7.004 -10.068 -7.836 1.00 93.38 82 ALA A O 1
ATOM 640 N N . GLN A 1 83 ? -6.848 -9.285 -5.736 1.00 92.56 83 GLN A N 1
ATOM 641 C CA . GLN A 1 83 ? -8.116 -9.805 -5.250 1.00 92.56 83 GLN A CA 1
ATOM 642 C C . GLN A 1 83 ? -9.055 -8.647 -4.937 1.00 92.56 83 GLN A C 1
ATOM 644 O O . GLN A 1 83 ? -8.621 -7.510 -4.748 1.00 92.56 83 GLN A O 1
ATOM 649 N N . SER A 1 84 ? -10.354 -8.928 -4.883 1.00 89.81 84 SER A N 1
ATOM 650 C CA . SER A 1 84 ? -11.318 -7.942 -4.403 1.00 89.81 84 SER A CA 1
ATOM 651 C C . SER A 1 84 ? -11.059 -7.623 -2.944 1.00 89.81 84 SER A C 1
ATOM 653 O O . SER A 1 84 ? -10.776 -8.515 -2.144 1.00 89.81 84 SER A O 1
ATOM 655 N N . ASP A 1 85 ? -11.150 -6.343 -2.623 1.00 91.62 85 ASP A N 1
ATOM 656 C CA . ASP A 1 85 ? -10.929 -5.891 -1.269 1.00 91.62 85 ASP A CA 1
ATOM 657 C C . ASP A 1 85 ? -12.169 -6.035 -0.381 1.00 91.62 85 ASP A C 1
ATOM 659 O O . ASP A 1 85 ? -13.302 -6.116 -0.862 1.00 91.62 85 ASP A O 1
ATOM 663 N N . ILE A 1 86 ? -11.944 -6.074 0.930 1.00 92.00 86 ILE A N 1
ATOM 664 C CA . ILE A 1 86 ? -13.000 -6.052 1.942 1.00 92.00 86 ILE A CA 1
ATOM 665 C C . ILE A 1 86 ? -13.402 -4.612 2.280 1.00 92.00 86 ILE A C 1
ATOM 667 O O . ILE A 1 86 ? -12.674 -3.653 2.016 1.00 92.00 86 ILE A O 1
ATOM 671 N N . GLN A 1 87 ? -14.568 -4.443 2.901 1.00 92.88 87 GLN A N 1
ATOM 672 C CA . GLN A 1 87 ? -14.975 -3.130 3.397 1.00 92.88 87 GLN A CA 1
ATOM 673 C C . GLN A 1 87 ? -14.110 -2.695 4.584 1.00 92.88 87 GLN A C 1
ATOM 675 O O . GLN A 1 87 ? -13.765 -3.506 5.447 1.00 92.88 87 GLN A O 1
ATOM 680 N N . ARG A 1 88 ? -13.791 -1.395 4.639 1.00 94.38 88 ARG A N 1
ATOM 681 C CA . ARG A 1 88 ? -13.010 -0.790 5.721 1.00 94.38 88 ARG A CA 1
ATOM 682 C C . ARG A 1 88 ? -13.597 0.508 6.229 1.00 94.38 88 ARG A C 1
ATOM 684 O O . ARG A 1 88 ? -14.109 1.316 5.454 1.00 94.38 88 ARG A O 1
ATOM 691 N N . THR A 1 89 ? -13.387 0.735 7.517 1.00 95.38 89 THR A N 1
ATOM 692 C CA . THR A 1 89 ? -13.484 2.055 8.129 1.00 95.38 89 THR A CA 1
ATOM 693 C C . THR A 1 89 ? -12.139 2.755 7.983 1.00 95.38 89 THR A C 1
ATOM 695 O O . THR A 1 89 ? -11.102 2.220 8.382 1.00 95.38 89 THR A O 1
ATOM 698 N N . TRP A 1 90 ? -12.154 3.942 7.381 1.00 95.25 90 TRP A N 1
ATOM 699 C CA . TRP A 1 90 ? -10.954 4.727 7.114 1.00 95.25 90 TRP A CA 1
ATOM 700 C C . TRP A 1 90 ? -10.778 5.834 8.144 1.00 95.25 90 TRP A C 1
ATOM 702 O O . TRP A 1 90 ? -11.663 6.666 8.330 1.00 95.25 90 TRP A O 1
ATOM 712 N N . TYR A 1 91 ? -9.595 5.872 8.745 1.00 95.12 91 TYR A N 1
ATOM 713 C CA . TYR A 1 91 ? -9.165 6.899 9.680 1.00 95.12 91 TYR A CA 1
ATOM 714 C C . TYR A 1 91 ? -8.017 7.690 9.076 1.00 95.12 91 TYR A C 1
ATOM 716 O O . TYR A 1 91 ? -7.108 7.130 8.455 1.00 95.12 91 TYR A O 1
ATOM 724 N N . LYS A 1 92 ? -8.048 9.004 9.282 1.00 94.19 92 LYS A N 1
ATOM 725 C CA . LYS A 1 92 ? -6.971 9.913 8.906 1.00 94.19 92 LYS A CA 1
ATOM 726 C C . LYS A 1 92 ? -6.414 10.530 10.176 1.00 94.19 92 LYS A C 1
ATOM 728 O O . LYS A 1 92 ? -7.054 11.386 10.772 1.00 94.19 92 LYS A O 1
ATOM 733 N N . LEU A 1 93 ? -5.225 10.091 10.569 1.00 91.06 93 LEU A N 1
ATOM 734 C CA . LEU A 1 93 ? -4.660 10.400 11.877 1.00 91.06 93 LEU A CA 1
ATOM 735 C C . LEU A 1 93 ? -3.475 11.358 11.718 1.00 91.06 93 LEU A C 1
ATOM 737 O O . LEU A 1 93 ? -2.585 11.076 10.906 1.00 91.06 93 LEU A O 1
ATOM 741 N N . PRO A 1 94 ? -3.429 12.477 12.460 1.00 88.12 94 PRO A N 1
ATOM 742 C CA . PRO A 1 94 ? -2.257 13.342 12.480 1.00 88.12 94 PRO A CA 1
ATOM 743 C C . PRO A 1 94 ? -1.073 12.625 13.137 1.00 88.12 94 PRO A C 1
ATOM 745 O O . PRO A 1 94 ? -1.225 11.971 14.169 1.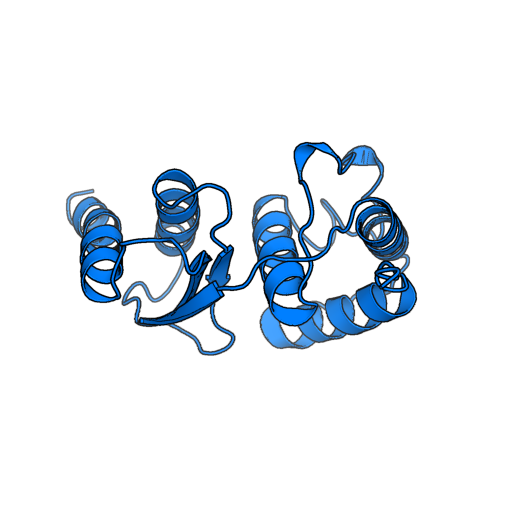00 88.12 94 PRO A O 1
ATOM 748 N N . PHE A 1 95 ? 0.124 12.785 12.574 1.00 78.88 95 PHE A N 1
ATOM 749 C CA . PHE A 1 95 ? 1.374 12.354 13.195 1.00 78.88 95 PHE A CA 1
ATOM 750 C C . PHE A 1 95 ? 2.360 13.524 13.251 1.00 78.88 95 PHE A C 1
ATOM 752 O O . PHE A 1 95 ? 2.571 14.232 12.270 1.00 78.88 95 PHE A O 1
ATOM 759 N N . ALA A 1 96 ? 2.951 13.744 14.427 1.00 65.94 96 ALA A N 1
ATOM 760 C CA . ALA A 1 96 ? 3.801 14.906 14.692 1.00 65.94 96 ALA A CA 1
ATOM 761 C C . ALA A 1 96 ? 5.219 14.787 14.104 1.00 65.94 96 ALA A C 1
ATOM 763 O O . ALA A 1 96 ? 5.917 15.794 13.987 1.00 65.94 96 ALA A O 1
ATOM 764 N N . ALA A 1 97 ? 5.663 13.577 13.743 1.00 58.06 97 ALA A N 1
ATOM 765 C CA . ALA A 1 97 ? 7.023 13.352 13.261 1.00 58.06 97 ALA A CA 1
ATOM 766 C C . ALA A 1 97 ? 7.211 13.994 11.880 1.00 58.06 97 ALA A C 1
ATOM 768 O O . ALA A 1 97 ? 6.723 13.486 10.876 1.00 58.06 97 ALA A O 1
ATOM 769 N N . GLN A 1 98 ? 7.912 15.127 11.816 1.00 54.22 98 GLN A N 1
ATOM 770 C CA . GLN A 1 98 ? 7.982 15.893 10.574 1.00 54.22 98 GLN A CA 1
ATOM 771 C C . GLN A 1 98 ? 8.849 15.244 9.489 1.00 54.22 98 GLN A C 1
ATOM 773 O O . GLN A 1 98 ? 8.573 15.481 8.318 1.00 54.22 98 GLN A O 1
ATOM 778 N N . VAL A 1 99 ? 9.848 14.404 9.797 1.00 54.50 99 VAL A N 1
ATOM 779 C CA . VAL A 1 99 ? 10.676 13.771 8.749 1.00 54.50 99 VAL A CA 1
ATOM 780 C C . VAL A 1 99 ? 11.428 12.532 9.264 1.00 54.50 99 VAL A C 1
ATOM 782 O O . VAL A 1 99 ? 11.886 12.510 10.401 1.00 54.50 99 VAL A O 1
ATOM 785 N N . GLY A 1 100 ? 11.638 11.528 8.400 1.00 62.75 100 GLY A N 1
ATOM 786 C CA . GLY A 1 100 ? 12.741 10.562 8.551 1.00 62.75 100 GLY A CA 1
ATOM 787 C C . GLY A 1 100 ? 12.387 9.153 9.079 1.00 62.75 100 GLY A C 1
ATOM 788 O O . GLY A 1 100 ? 11.293 8.652 8.805 1.00 62.75 100 GLY A O 1
ATOM 789 N N . PRO A 1 101 ? 13.320 8.472 9.782 1.00 64.38 101 PRO A N 1
ATOM 790 C CA . PRO A 1 101 ? 13.200 7.069 10.217 1.00 64.38 101 PRO A CA 1
ATOM 791 C C . PRO A 1 101 ? 11.996 6.771 11.118 1.00 64.38 101 PRO A C 1
ATOM 793 O O . PRO A 1 101 ? 11.387 5.709 10.997 1.00 64.38 101 PRO A O 1
ATOM 796 N N . GLN A 1 102 ? 11.607 7.727 11.966 1.00 74.25 102 GLN A N 1
ATOM 797 C CA . GLN A 1 102 ? 10.478 7.602 12.900 1.00 74.25 102 GLN A CA 1
ATOM 798 C C . GLN A 1 102 ? 9.149 7.360 12.174 1.00 74.25 102 GLN A C 1
ATOM 800 O O . GLN A 1 102 ? 8.317 6.565 12.604 1.00 74.25 102 GLN A O 1
ATOM 805 N N . ARG A 1 103 ? 8.973 7.989 11.008 1.00 77.88 103 ARG A N 1
ATOM 806 C CA . ARG A 1 103 ? 7.796 7.801 10.153 1.00 77.88 103 ARG A CA 1
ATOM 807 C C . ARG A 1 103 ? 7.695 6.366 9.640 1.00 77.88 103 ARG A C 1
ATOM 809 O O . ARG A 1 103 ? 6.626 5.769 9.675 1.00 77.88 103 ARG A O 1
ATOM 816 N N . MET A 1 104 ? 8.814 5.795 9.196 1.00 80.50 104 MET A N 1
ATOM 817 C CA . MET A 1 104 ? 8.843 4.411 8.723 1.00 80.50 104 MET A CA 1
ATOM 818 C C . MET A 1 104 ? 8.616 3.424 9.871 1.00 80.50 104 MET A C 1
ATOM 820 O O . MET A 1 104 ? 7.855 2.470 9.721 1.00 80.50 104 MET A O 1
ATOM 824 N N . GLN A 1 105 ? 9.229 3.676 11.030 1.00 82.94 105 GLN A N 1
ATOM 825 C CA . GLN A 1 105 ? 9.012 2.881 12.239 1.00 82.94 105 GLN A CA 1
ATOM 826 C C . GLN A 1 105 ? 7.542 2.883 12.659 1.00 82.94 105 GLN A C 1
ATOM 828 O O . GLN A 1 105 ? 7.016 1.828 12.998 1.00 82.94 105 GLN A O 1
ATOM 833 N N . LEU A 1 106 ? 6.864 4.029 12.563 1.00 87.00 106 LEU A N 1
ATOM 834 C CA . LEU A 1 106 ? 5.433 4.132 12.818 1.00 87.00 106 LEU A CA 1
ATOM 835 C C . LEU A 1 106 ? 4.617 3.288 11.828 1.00 87.00 106 LEU A C 1
ATOM 837 O O . LEU A 1 106 ? 3.813 2.464 12.255 1.00 87.00 106 LEU A O 1
ATOM 841 N N . LEU A 1 107 ? 4.832 3.449 10.516 1.00 89.12 107 LEU A N 1
ATOM 842 C CA . LEU A 1 107 ? 4.087 2.697 9.494 1.00 89.12 107 LEU A CA 1
ATOM 843 C C . LEU A 1 107 ? 4.280 1.183 9.655 1.00 89.12 107 LEU A C 1
ATOM 845 O O . LEU A 1 107 ? 3.303 0.434 9.682 1.00 89.12 107 LEU A O 1
ATOM 849 N N . LEU A 1 108 ? 5.527 0.725 9.801 1.00 87.75 108 LEU A N 1
ATOM 850 C CA . LEU A 1 108 ? 5.837 -0.690 10.021 1.00 87.75 108 LEU A CA 1
ATOM 851 C C . LEU A 1 108 ? 5.282 -1.179 11.361 1.00 87.75 108 LEU A C 1
ATOM 853 O O . LEU A 1 108 ? 4.663 -2.237 11.430 1.00 87.75 108 LEU A O 1
ATOM 857 N N . GLY A 1 109 ? 5.452 -0.391 12.418 1.00 90.06 109 GLY A N 1
ATOM 858 C CA . GLY A 1 109 ? 4.981 -0.704 13.758 1.00 90.06 109 GLY A CA 1
ATOM 859 C C . GLY A 1 109 ? 3.468 -0.891 13.833 1.00 90.06 109 GLY A C 1
ATOM 860 O O . GLY A 1 109 ? 3.008 -1.833 14.486 1.00 90.06 109 GLY A O 1
ATOM 861 N N . LEU A 1 110 ? 2.714 -0.044 13.128 1.00 92.31 110 LEU A N 1
ATOM 862 C CA . LEU A 1 110 ? 1.268 -0.169 12.967 1.00 92.31 110 LEU A CA 1
ATOM 863 C C . LEU A 1 110 ? 0.904 -1.402 12.136 1.00 92.31 110 LEU A C 1
ATOM 865 O O . LEU A 1 110 ? 0.088 -2.200 12.587 1.00 92.31 110 LEU A O 1
ATOM 869 N N . ARG A 1 111 ? 1.547 -1.630 10.981 1.00 91.19 111 ARG A N 1
ATOM 870 C CA . ARG A 1 111 ? 1.304 -2.831 10.150 1.00 91.19 111 ARG A CA 1
ATOM 871 C C . ARG A 1 111 ? 1.510 -4.139 10.925 1.00 91.19 111 ARG A C 1
ATOM 873 O O . ARG A 1 111 ? 0.809 -5.107 10.665 1.00 91.19 111 ARG A O 1
ATOM 880 N N . MET A 1 112 ? 2.429 -4.156 11.891 1.00 90.44 112 MET A N 1
ATOM 881 C CA . MET A 1 112 ? 2.705 -5.325 12.736 1.00 90.44 112 MET A CA 1
ATOM 882 C C . MET A 1 112 ? 1.714 -5.529 13.892 1.00 90.44 112 MET A C 1
ATOM 884 O O . MET A 1 112 ? 1.661 -6.622 14.449 1.00 90.44 112 MET A O 1
ATOM 888 N N . ARG A 1 113 ? 0.980 -4.488 14.307 1.00 92.94 113 ARG A N 1
ATOM 889 C CA . ARG A 1 113 ? 0.080 -4.528 15.481 1.00 92.94 113 ARG A CA 1
ATOM 890 C C . ARG A 1 113 ? -1.397 -4.507 15.116 1.00 92.94 113 ARG A C 1
ATOM 892 O O . ARG A 1 113 ? -2.226 -4.906 15.928 1.00 92.94 113 ARG A O 1
ATOM 899 N N . LEU A 1 114 ? -1.726 -4.013 13.929 1.00 94.75 114 LEU A N 1
ATOM 900 C CA . LEU A 1 114 ? -3.091 -3.984 13.432 1.00 94.75 114 LEU A CA 1
ATOM 901 C C . LEU A 1 114 ? -3.492 -5.345 12.836 1.00 94.75 114 LEU A C 1
ATOM 903 O O . LEU A 1 114 ? -2.626 -6.144 12.474 1.00 94.75 114 LEU A O 1
ATOM 907 N N . PRO A 1 115 ? -4.803 -5.623 12.710 1.00 93.12 115 PRO A N 1
ATOM 908 C CA . PRO A 1 115 ? -5.293 -6.831 12.048 1.00 93.12 115 PRO A CA 1
ATOM 909 C C . PRO A 1 115 ? -4.686 -7.016 10.648 1.00 93.12 115 PRO A C 1
ATOM 911 O O . PRO A 1 115 ? -4.501 -6.033 9.933 1.00 93.12 115 PRO A O 1
ATOM 914 N N . GLN A 1 116 ? -4.448 -8.263 10.220 1.00 84.50 116 GLN A N 1
ATOM 915 C CA . GLN A 1 116 ? -3.734 -8.591 8.968 1.00 84.50 116 GLN A CA 1
ATOM 916 C C . GLN A 1 116 ? -4.319 -7.947 7.698 1.00 84.50 116 GLN A C 1
ATOM 918 O O . GLN A 1 116 ? -3.583 -7.667 6.757 1.00 84.50 116 GLN A O 1
ATOM 923 N N . ASN A 1 117 ? -5.626 -7.678 7.672 1.00 89.69 117 ASN A N 1
ATOM 924 C CA . ASN A 1 117 ? -6.298 -7.054 6.530 1.00 89.69 117 ASN A CA 1
ATOM 925 C C . ASN A 1 117 ? -6.329 -5.519 6.602 1.00 89.69 117 ASN A C 1
ATOM 927 O O . ASN A 1 117 ? -7.001 -4.879 5.792 1.00 89.69 117 ASN A O 1
ATOM 931 N N . SER A 1 118 ? -5.632 -4.913 7.560 1.00 94.44 118 SER A N 1
ATOM 932 C CA . SER A 1 118 ? -5.563 -3.459 7.679 1.00 94.44 118 SER A CA 1
ATOM 933 C C . SER A 1 118 ? -4.652 -2.866 6.609 1.00 94.44 118 SER A C 1
ATOM 935 O O . SER A 1 118 ? -3.632 -3.449 6.242 1.00 94.44 118 SER A O 1
ATOM 937 N N . ILE A 1 119 ? -5.000 -1.672 6.138 1.00 95.31 119 ILE A N 1
ATOM 938 C CA . ILE A 1 119 ? -4.148 -0.872 5.257 1.00 95.31 119 ILE A CA 1
ATOM 939 C C . ILE A 1 119 ? -3.581 0.271 6.083 1.00 95.31 119 ILE A C 1
ATOM 941 O O . ILE A 1 119 ? -4.329 0.990 6.738 1.00 95.31 119 ILE A O 1
ATOM 945 N N . VAL A 1 120 ? -2.263 0.448 6.043 1.00 94.62 120 VAL A N 1
ATOM 946 C CA . VAL A 1 120 ? -1.586 1.583 6.677 1.00 94.62 120 VAL A CA 1
ATOM 947 C C . VAL A 1 120 ? -0.669 2.214 5.655 1.00 94.62 120 VAL A C 1
ATOM 949 O O . VAL A 1 120 ? 0.207 1.526 5.117 1.00 94.62 120 VAL A O 1
ATOM 952 N N . ARG A 1 121 ? -0.859 3.507 5.407 1.00 92.56 121 ARG A N 1
ATOM 953 C CA . ARG A 1 121 ? -0.052 4.271 4.458 1.00 92.56 121 ARG A CA 1
ATOM 954 C C . ARG A 1 121 ? 0.036 5.743 4.840 1.00 92.56 121 ARG A C 1
ATOM 956 O O . ARG A 1 121 ? -0.713 6.221 5.695 1.00 92.56 121 ARG A O 1
ATOM 963 N N . GLU A 1 122 ? 0.928 6.473 4.195 1.00 88.88 122 GLU A N 1
ATOM 964 C CA . GLU A 1 122 ? 0.957 7.928 4.281 1.00 88.88 122 GLU A CA 1
ATOM 965 C C . GLU A 1 122 ? -0.273 8.529 3.603 1.00 88.88 122 GLU A C 1
ATOM 967 O O . GLU A 1 122 ? -0.724 8.084 2.549 1.00 88.88 122 GLU A O 1
ATOM 972 N N . SER A 1 123 ? -0.826 9.570 4.209 1.00 86.62 123 SER A N 1
ATOM 973 C CA . SER A 1 123 ? -1.834 10.397 3.559 1.00 86.62 123 SER A CA 1
ATOM 974 C C . SER A 1 123 ? -1.187 11.261 2.478 1.00 86.62 123 SER A C 1
ATOM 976 O O . SER A 1 123 ? -0.056 11.712 2.632 1.00 86.62 123 SER A O 1
ATOM 978 N N . ASP A 1 124 ? -1.958 11.599 1.443 1.00 83.44 124 ASP A N 1
ATOM 979 C CA . ASP A 1 124 ? -1.557 12.601 0.443 1.00 83.44 124 ASP A CA 1
ATOM 980 C C . ASP A 1 124 ? -1.422 14.008 1.065 1.00 83.44 124 ASP A C 1
ATOM 982 O O . ASP A 1 124 ? -0.788 14.899 0.508 1.00 83.44 124 ASP A O 1
ATOM 986 N N . GLN A 1 125 ? -2.020 14.216 2.246 1.00 82.75 125 GLN A N 1
ATOM 987 C CA . GLN A 1 125 ? -1.739 15.373 3.096 1.00 82.75 125 GLN A CA 1
ATOM 988 C C . GLN A 1 125 ? -0.521 15.093 3.994 1.00 82.75 125 GLN A C 1
ATOM 990 O O . GLN A 1 125 ? -0.595 14.163 4.806 1.00 82.75 125 GLN A O 1
ATOM 995 N N . PRO A 1 126 ? 0.524 15.942 3.950 1.00 79.56 126 PRO A N 1
ATOM 996 C CA . PRO A 1 126 ? 1.676 15.838 4.839 1.00 79.56 126 PRO A CA 1
ATOM 997 C C . PRO A 1 126 ? 1.289 15.775 6.324 1.00 79.56 126 PRO A C 1
ATOM 999 O O . PRO A 1 126 ? 0.305 16.383 6.759 1.00 79.56 126 PRO A O 1
ATOM 1002 N N . GLY A 1 127 ? 2.066 15.024 7.107 1.00 82.88 127 GLY A N 1
ATOM 1003 C CA . GLY A 1 127 ? 1.852 14.882 8.553 1.00 82.88 127 GLY A CA 1
ATOM 1004 C C . GLY A 1 127 ? 0.605 14.081 8.938 1.00 82.88 127 GLY A C 1
ATOM 1005 O O . GLY A 1 127 ? 0.167 14.156 10.081 1.00 82.88 127 GLY A O 1
ATOM 1006 N N . HIS A 1 128 ? 0.009 13.331 8.005 1.00 88.62 128 HIS A N 1
ATOM 1007 C CA . HIS A 1 128 ? -1.099 12.423 8.298 1.00 88.62 128 HIS A CA 1
ATOM 1008 C C . HIS A 1 128 ? -0.812 11.005 7.804 1.00 88.62 128 HIS A C 1
ATOM 1010 O O . HIS A 1 128 ? -0.196 10.805 6.756 1.00 88.62 128 HIS A O 1
ATOM 1016 N N . ILE A 1 129 ? -1.306 10.016 8.540 1.00 91.38 129 ILE A N 1
ATOM 1017 C CA . ILE A 1 129 ? -1.378 8.627 8.087 1.00 91.38 129 ILE A CA 1
ATOM 1018 C C . ILE A 1 129 ? -2.829 8.261 7.794 1.00 91.38 129 ILE A C 1
ATOM 1020 O O . ILE A 1 129 ? -3.756 8.794 8.410 1.00 91.38 129 ILE A O 1
ATOM 1024 N N . ARG A 1 130 ? -3.025 7.342 6.853 1.00 94.25 130 ARG A N 1
ATOM 1025 C CA . ARG A 1 130 ? -4.316 6.712 6.588 1.00 94.25 130 ARG A CA 1
ATOM 1026 C C . ARG A 1 130 ? -4.278 5.287 7.106 1.00 94.25 130 ARG A C 1
ATOM 1028 O O . ARG A 1 130 ? -3.356 4.533 6.787 1.00 94.25 130 ARG A O 1
ATOM 1035 N N . VAL A 1 131 ? -5.281 4.939 7.901 1.00 96.25 131 VAL A N 1
ATOM 1036 C CA . VAL A 1 131 ? -5.472 3.595 8.440 1.00 96.25 131 VAL A CA 1
ATOM 1037 C C . VAL A 1 131 ? -6.847 3.106 8.017 1.00 96.25 131 VAL A C 1
ATOM 1039 O O . VAL A 1 131 ? -7.861 3.669 8.419 1.00 96.25 131 VAL A O 1
ATOM 1042 N N . GLY A 1 132 ? -6.882 2.067 7.195 1.00 96.88 132 GLY A N 1
ATOM 1043 C CA . GLY A 1 132 ? -8.097 1.342 6.858 1.00 96.88 132 GLY A CA 1
ATOM 1044 C C . GLY A 1 132 ? -8.188 0.097 7.724 1.00 96.88 132 GLY A C 1
ATOM 1045 O O . GLY A 1 132 ? -7.371 -0.810 7.564 1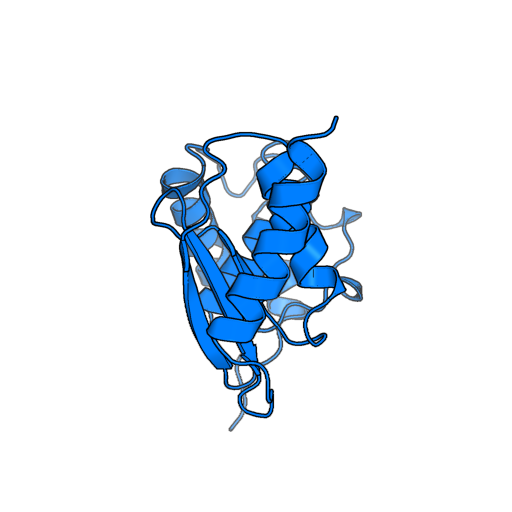.00 96.88 132 GLY A O 1
ATOM 1046 N N . LEU A 1 133 ? -9.180 0.032 8.606 1.00 96.81 133 LEU A N 1
ATOM 1047 C CA . LEU A 1 133 ? -9.461 -1.151 9.419 1.00 96.81 133 LEU A CA 1
ATOM 1048 C C . LEU A 1 133 ? -10.633 -1.936 8.832 1.00 96.81 133 LEU A C 1
ATOM 1050 O O . LEU A 1 133 ? -11.598 -1.299 8.405 1.00 96.81 133 LEU A O 1
ATOM 1054 N N . PRO A 1 134 ? -10.595 -3.281 8.826 1.00 95.25 134 PRO A N 1
ATOM 1055 C CA . PRO A 1 134 ? -11.760 -4.089 8.467 1.00 95.25 134 PRO A CA 1
ATOM 1056 C C . PRO A 1 134 ? -12.989 -3.667 9.280 1.00 95.25 134 PRO A C 1
ATOM 1058 O O . PRO A 1 134 ? -12.849 -3.320 10.453 1.00 95.25 134 PRO A O 1
ATOM 1061 N N . VAL A 1 135 ? -14.182 -3.670 8.685 1.00 93.88 135 VAL A N 1
ATOM 1062 C CA . VAL A 1 135 ? -15.416 -3.213 9.363 1.00 93.88 135 VAL A CA 1
ATOM 1063 C C . VAL A 1 135 ? -15.759 -4.023 10.619 1.00 93.88 135 VAL A C 1
ATOM 1065 O O . VAL A 1 135 ? -16.416 -3.515 11.521 1.00 93.88 135 VAL A O 1
ATOM 1068 N N . GLU A 1 136 ? -15.289 -5.264 10.698 1.00 93.06 136 GLU A N 1
ATOM 1069 C CA . GLU A 1 136 ? -15.404 -6.151 11.855 1.00 93.06 136 GLU A CA 1
ATOM 1070 C C 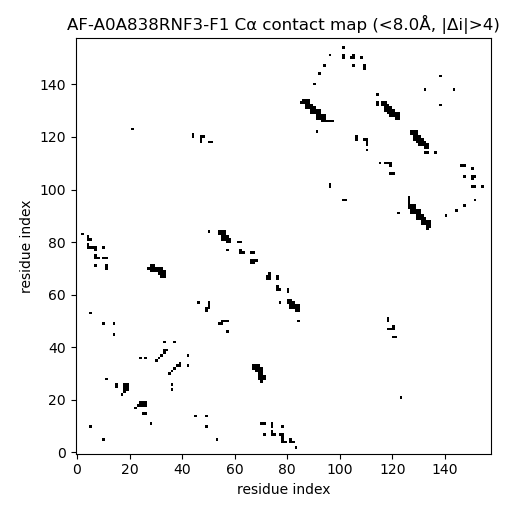. GLU A 1 136 ? -14.409 -5.836 12.988 1.00 93.06 136 GLU A C 1
ATOM 1072 O O . GLU A 1 136 ? -14.483 -6.430 14.064 1.00 93.06 136 GLU A O 1
ATOM 1077 N N . SER A 1 137 ? -13.464 -4.920 12.762 1.00 93.88 137 SER A N 1
ATOM 1078 C CA . SER A 1 137 ? -12.500 -4.493 13.773 1.00 93.88 137 SER A CA 1
ATOM 1079 C C . SER A 1 137 ? -13.192 -3.744 14.911 1.00 93.88 137 SER A C 1
ATOM 1081 O O . SER A 1 137 ? -13.948 -2.803 14.686 1.00 93.88 137 SER A O 1
ATOM 1083 N N . THR A 1 138 ? -12.852 -4.095 16.151 1.00 95.12 138 THR A N 1
ATOM 1084 C CA . THR A 1 138 ? -13.309 -3.376 17.351 1.00 95.12 138 THR A CA 1
ATOM 1085 C C . THR A 1 138 ? -12.430 -2.177 17.709 1.00 95.12 138 THR A C 1
ATOM 1087 O O . THR A 1 138 ? -12.742 -1.462 18.657 1.00 95.12 138 THR A O 1
ATOM 1090 N N . LEU A 1 139 ? -11.309 -1.978 17.004 1.00 95.94 139 LEU A N 1
ATOM 1091 C CA . LEU A 1 139 ? -10.405 -0.852 17.241 1.00 95.94 139 LEU A CA 1
ATOM 1092 C C . LEU A 1 139 ? -11.057 0.465 16.823 1.00 95.94 139 LEU A C 1
ATOM 1094 O O . LEU A 1 139 ? -11.607 0.584 15.728 1.00 95.94 139 LEU A O 1
ATOM 1098 N N . THR A 1 140 ? -10.935 1.460 17.692 1.00 94.88 140 THR A N 1
ATOM 1099 C CA . THR A 1 140 ? -11.447 2.815 17.486 1.00 94.88 140 THR A CA 1
ATOM 1100 C C . THR A 1 140 ? -10.336 3.782 17.081 1.00 94.88 140 THR A C 1
ATOM 1102 O O . THR A 1 140 ? -9.148 3.487 17.209 1.00 94.88 140 THR A O 1
ATOM 1105 N N . GLU A 1 141 ? -10.710 4.989 16.652 1.00 93.81 141 GLU A N 1
ATOM 1106 C CA . GLU A 1 141 ? -9.755 6.076 16.399 1.00 93.81 141 GLU A CA 1
ATOM 1107 C C . GLU A 1 141 ? -8.872 6.373 17.625 1.00 93.81 141 GLU A C 1
ATOM 1109 O O . GLU A 1 141 ? -7.665 6.575 17.503 1.00 93.81 141 GLU A O 1
ATOM 1114 N N . HIS A 1 142 ? -9.456 6.320 18.827 1.00 93.50 142 HIS A N 1
ATOM 1115 C CA . HIS A 1 142 ? -8.740 6.505 20.091 1.00 93.50 142 HIS A CA 1
ATOM 1116 C C . HIS A 1 142 ? -7.685 5.418 20.335 1.00 93.50 142 HIS A C 1
ATOM 1118 O O . HIS A 1 142 ? -6.575 5.716 20.781 1.00 93.50 142 HIS A O 1
ATOM 1124 N N . ASP A 1 143 ? -7.995 4.164 20.002 1.00 94.62 143 ASP A N 1
ATOM 1125 C CA . ASP A 1 143 ? -7.035 3.060 20.108 1.00 94.62 143 ASP A CA 1
ATOM 1126 C C . ASP A 1 143 ? -5.879 3.233 19.121 1.00 94.62 143 ASP A C 1
ATOM 1128 O O . ASP A 1 143 ? -4.721 2.996 19.471 1.00 94.62 143 ASP A O 1
ATOM 1132 N N . LEU A 1 144 ? -6.170 3.714 17.909 1.00 94.12 144 LEU A N 1
ATOM 1133 C CA . LEU A 1 144 ? -5.143 4.027 16.918 1.00 94.12 144 LEU A CA 1
ATOM 1134 C C . LEU A 1 144 ? -4.216 5.143 17.410 1.00 94.12 144 LEU A C 1
ATOM 1136 O O . LEU A 1 144 ? -2.999 4.990 17.332 1.00 94.12 144 LEU A O 1
ATOM 1140 N N . HIS A 1 145 ? -4.756 6.215 17.995 1.00 90.56 145 HIS A N 1
ATOM 1141 C CA . HIS A 1 145 ? -3.944 7.268 18.611 1.00 90.56 145 HIS A CA 1
ATOM 1142 C C . HIS A 1 145 ? -3.040 6.742 19.731 1.00 90.56 145 HIS A C 1
ATOM 1144 O O . HIS A 1 145 ? -1.860 7.094 19.783 1.00 90.56 145 HIS A O 1
ATOM 1150 N N . ARG A 1 146 ? -3.558 5.860 20.596 1.00 90.06 146 ARG A N 1
ATOM 1151 C CA . ARG A 1 146 ? -2.754 5.209 21.642 1.00 90.06 146 ARG A CA 1
ATOM 1152 C C . ARG A 1 146 ? -1.632 4.360 21.058 1.00 90.06 146 ARG A C 1
ATOM 1154 O O . ARG A 1 146 ? -0.503 4.448 21.526 1.00 90.06 146 ARG A O 1
ATOM 1161 N N . LEU A 1 147 ? -1.917 3.573 20.020 1.00 90.31 147 LEU A N 1
ATOM 1162 C CA . LEU A 1 147 ? -0.898 2.779 19.334 1.00 90.31 147 LEU A CA 1
ATOM 1163 C C . LEU A 1 147 ? 0.173 3.662 18.692 1.00 90.31 147 LEU A C 1
ATOM 1165 O O . LEU A 1 147 ? 1.351 3.332 18.776 1.00 90.31 147 LEU A O 1
ATOM 1169 N N . MET A 1 148 ? -0.214 4.785 18.082 1.00 87.31 148 MET A N 1
ATOM 1170 C CA . MET A 1 148 ? 0.732 5.738 17.499 1.00 87.31 148 MET A CA 1
ATOM 1171 C C . MET A 1 148 ? 1.651 6.358 18.558 1.00 87.31 148 MET A C 1
ATOM 1173 O O . MET A 1 148 ? 2.851 6.475 18.312 1.00 87.31 148 MET A O 1
ATOM 1177 N N . ALA A 1 149 ? 1.119 6.710 19.733 1.00 83.94 149 ALA A N 1
ATOM 1178 C CA . ALA A 1 149 ? 1.896 7.302 20.825 1.00 83.94 149 ALA A CA 1
ATOM 1179 C C . ALA A 1 149 ? 3.054 6.397 21.282 1.00 83.94 149 ALA A C 1
ATOM 1181 O O . ALA A 1 149 ? 4.161 6.890 21.492 1.00 83.94 149 ALA A O 1
ATOM 1182 N N . LEU A 1 150 ? 2.849 5.072 21.298 1.00 83.19 150 LEU A N 1
ATOM 1183 C CA . LEU A 1 150 ? 3.890 4.095 21.649 1.00 83.19 150 LEU A CA 1
ATOM 1184 C C . LEU A 1 150 ? 5.133 4.161 20.747 1.00 83.19 150 LEU A C 1
ATOM 1186 O O . LEU A 1 150 ? 6.199 3.718 21.156 1.00 83.19 150 LEU A O 1
ATOM 1190 N N . PHE A 1 151 ? 5.019 4.672 19.519 1.00 77.12 151 PHE A N 1
ATOM 1191 C CA . PHE A 1 151 ? 6.160 4.808 18.604 1.00 77.12 151 PHE A CA 1
ATOM 1192 C C . PHE A 1 151 ? 6.808 6.189 18.651 1.00 77.12 151 PHE A C 1
ATOM 1194 O O . PHE A 1 151 ? 7.959 6.335 18.246 1.00 77.12 151 PHE A O 1
ATOM 1201 N N . VAL A 1 152 ? 6.081 7.196 19.137 1.00 66.94 152 VAL A N 1
ATOM 1202 C CA . VAL A 1 152 ? 6.593 8.562 19.287 1.00 66.94 152 VAL A CA 1
ATOM 1203 C C . VAL A 1 152 ? 7.381 8.692 20.591 1.00 66.94 152 VAL A C 1
ATOM 1205 O O . VAL A 1 152 ? 8.470 9.260 20.580 1.00 66.94 152 VAL A O 1
ATOM 1208 N N . GLU A 1 153 ? 6.891 8.108 21.689 1.00 55.03 153 GLU A N 1
ATOM 1209 C CA . GLU A 1 153 ? 7.545 8.171 23.007 1.00 55.03 153 GLU A CA 1
ATOM 1210 C C . GLU A 1 153 ? 8.892 7.432 23.038 1.00 55.03 153 GLU A C 1
ATOM 1212 O O . GLU A 1 153 ? 9.851 7.924 23.623 1.00 55.03 153 GLU A O 1
ATOM 1217 N N . VAL A 1 154 ? 9.027 6.319 22.308 1.00 51.44 154 VAL A N 1
ATOM 1218 C CA . VAL A 1 154 ? 10.284 5.543 22.225 1.00 51.44 154 VAL A CA 1
ATOM 1219 C C . VAL A 1 154 ? 11.430 6.328 21.562 1.00 51.44 154 VAL A C 1
ATOM 1221 O O . VAL A 1 154 ? 12.591 5.969 21.729 1.00 51.44 154 VAL A O 1
ATOM 1224 N N . SER A 1 155 ? 11.137 7.406 20.827 1.00 46.72 155 SER A N 1
ATOM 1225 C CA . SER A 1 155 ? 12.162 8.231 20.168 1.00 46.72 155 SER A CA 1
ATOM 1226 C C . SER A 1 155 ? 12.646 9.432 20.988 1.00 46.72 155 SER A C 1
ATOM 1228 O O . SER A 1 155 ? 13.586 10.090 20.552 1.00 46.72 155 SER A O 1
ATOM 1230 N N . ALA A 1 156 ? 12.015 9.758 22.121 1.00 44.44 156 ALA A N 1
ATOM 1231 C CA . ALA A 1 156 ? 12.430 10.890 22.959 1.00 44.44 156 ALA A CA 1
ATOM 1232 C C . ALA A 1 156 ? 13.565 10.535 23.940 1.00 44.44 156 ALA A C 1
ATOM 1234 O O . ALA A 1 156 ? 14.259 11.434 24.409 1.00 44.44 156 ALA A O 1
ATOM 1235 N N . ASP A 1 157 ? 13.772 9.240 24.192 1.00 43.75 157 ASP A N 1
ATOM 1236 C CA . ASP A 1 157 ? 14.750 8.709 25.152 1.00 43.75 157 ASP A CA 1
ATOM 1237 C C . ASP A 1 157 ? 15.980 8.047 24.483 1.00 43.75 157 ASP A C 1
ATOM 1239 O O . ASP A 1 157 ? 16.723 7.321 25.147 1.00 43.75 157 ASP A O 1
ATOM 1243 N N . ALA A 1 158 ? 16.197 8.266 23.177 1.00 42.84 158 ALA A N 1
ATOM 1244 C CA . ALA A 1 158 ? 17.296 7.681 22.392 1.00 42.84 158 ALA A CA 1
ATOM 1245 C C . ALA A 1 158 ? 18.341 8.715 21.945 1.00 42.84 158 ALA A C 1
ATOM 1247 O O . ALA A 1 158 ? 17.939 9.803 21.474 1.00 42.84 158 ALA A O 1
#

pLDDT: mean 86.7, std 12.43, range [40.03, 96.88]

Nearest PDB structures (foldseek):
  4bph-assembly1_A  TM=7.899E-01  e=2.387E-02  Bacillus subtilis
  8i32-assembly1_B-2  TM=7.891E-01  e=3.492E-02  Staphylococcus aureus subsp. aureus Mu50
  4h2v-assembly1_D  TM=6.991E-01  e=8.486E-02  Bradyrhizobium diazoefficiens USDA 110
  3zzp-assembly1_A  TM=4.406E-01  e=3.076E-02  Thermus thermophilus
  7d5t-assembly1_RT  TM=4.783E-01  e=1.006E+00  Saccharomyces cerevisiae S288C